Protein AF-A0A3D0H8U2-F1 (afdb_monomer)

pLDDT: mean 94.04, std 6.97, range [56.78, 98.31]

Structure (mmCIF, N/CA/C/O backbone):
data_AF-A0A3D0H8U2-F1
#
_entry.id   AF-A0A3D0H8U2-F1
#
loop_
_atom_site.group_PDB
_atom_site.id
_atom_site.type_symbol
_atom_site.label_atom_id
_atom_site.label_alt_id
_atom_site.label_comp_id
_atom_site.label_asym_id
_atom_site.label_entity_id
_atom_site.label_seq_id
_atom_site.pdbx_PDB_ins_code
_atom_site.Cartn_x
_atom_site.Cartn_y
_atom_site.Cartn_z
_atom_site.occupancy
_atom_site.B_iso_or_equiv
_atom_site.auth_seq_id
_atom_site.auth_comp_id
_atom_site.auth_asym_id
_atom_site.auth_atom_id
_atom_site.pdbx_PDB_model_num
ATOM 1 N N . LEU A 1 1 ? -11.715 -10.907 -3.646 1.00 56.78 1 LEU A N 1
ATOM 2 C CA . LEU A 1 1 ? -11.600 -9.432 -3.594 1.00 56.78 1 LEU A CA 1
ATOM 3 C C . LEU A 1 1 ? -12.213 -8.988 -2.281 1.00 56.78 1 LEU A C 1
ATOM 5 O O . LEU A 1 1 ? -13.423 -9.056 -2.142 1.00 56.78 1 LEU A O 1
ATOM 9 N N . GLY A 1 2 ? -11.395 -8.710 -1.273 1.00 68.50 2 GLY A N 1
ATOM 10 C CA . GLY A 1 2 ? -11.886 -8.558 0.093 1.00 68.50 2 GLY A CA 1
ATOM 11 C C . GLY A 1 2 ? -11.034 -7.593 0.891 1.00 68.50 2 GLY A C 1
ATOM 12 O O . GLY A 1 2 ? -9.867 -7.363 0.570 1.00 68.50 2 GLY A O 1
ATOM 13 N N . ARG A 1 3 ? -11.649 -7.039 1.934 1.00 82.62 3 ARG A N 1
ATOM 14 C CA . ARG A 1 3 ? -10.963 -6.250 2.951 1.00 82.62 3 ARG A CA 1
ATOM 15 C C . ARG A 1 3 ? -9.879 -7.122 3.589 1.00 82.62 3 ARG A C 1
ATOM 17 O O . ARG A 1 3 ? -10.182 -8.203 4.083 1.00 82.62 3 ARG A O 1
ATOM 24 N N . LYS A 1 4 ? -8.624 -6.670 3.569 1.00 94.50 4 LYS A N 1
ATOM 25 C CA . LYS A 1 4 ? -7.518 -7.327 4.285 1.00 94.50 4 LYS A CA 1
ATOM 26 C C . LYS A 1 4 ? -7.097 -6.458 5.453 1.00 94.50 4 LYS A C 1
ATOM 28 O O . LYS A 1 4 ? -6.920 -5.259 5.261 1.00 94.50 4 LYS A O 1
ATOM 33 N N . LEU A 1 5 ? -6.903 -7.051 6.628 1.00 95.56 5 LEU A N 1
ATOM 34 C CA . LEU A 1 5 ? -6.387 -6.328 7.786 1.00 95.56 5 LEU A CA 1
ATOM 35 C C . LEU A 1 5 ? -5.072 -5.619 7.418 1.00 95.56 5 LEU A C 1
ATOM 37 O O . LEU A 1 5 ? -4.151 -6.226 6.866 1.00 95.56 5 LEU A O 1
ATOM 41 N N . SER A 1 6 ? -5.015 -4.318 7.682 1.00 94.06 6 SER A N 1
ATOM 42 C CA . SER A 1 6 ? -3.830 -3.483 7.528 1.00 94.06 6 SER A CA 1
ATOM 43 C C . SER A 1 6 ? -3.122 -3.459 8.882 1.00 94.06 6 SER A C 1
ATOM 45 O O . SER A 1 6 ? -3.655 -2.844 9.792 1.00 94.06 6 SER A O 1
ATOM 47 N N . PRO A 1 7 ? -1.956 -4.099 9.058 1.00 92.94 7 PRO A N 1
ATOM 48 C CA . PRO A 1 7 ? -1.412 -4.378 10.394 1.00 92.94 7 PRO A CA 1
ATOM 49 C C . PRO A 1 7 ? -0.748 -3.176 11.090 1.00 92.94 7 PRO A C 1
ATOM 51 O O . PRO A 1 7 ? -0.351 -3.285 12.241 1.00 92.94 7 PRO A O 1
ATOM 54 N N . TYR A 1 8 ? -0.613 -2.042 10.404 1.00 95.00 8 TYR A N 1
ATOM 55 C CA . TYR A 1 8 ? 0.155 -0.882 10.863 1.00 95.00 8 TYR A CA 1
ATOM 56 C C . TYR A 1 8 ? -0.772 0.272 11.260 1.00 95.00 8 TYR A C 1
ATOM 58 O O . TYR A 1 8 ? -1.010 1.211 10.487 1.00 95.00 8 TYR A O 1
ATOM 66 N N . PHE A 1 9 ? -1.355 0.150 12.446 1.00 97.31 9 PHE A N 1
ATOM 67 C CA . PHE A 1 9 ? -2.112 1.200 13.113 1.00 97.31 9 PHE A CA 1
ATOM 68 C C . PHE A 1 9 ? -2.119 0.946 14.619 1.00 97.31 9 PHE A C 1
ATOM 70 O O . PHE A 1 9 ? -2.059 -0.201 15.063 1.00 97.31 9 PHE A O 1
ATOM 77 N N . ILE A 1 10 ? -2.307 2.009 15.390 1.00 98.00 10 ILE A N 1
ATOM 78 C CA . ILE A 1 10 ? -2.632 1.919 16.813 1.00 98.00 10 ILE A CA 1
ATOM 79 C C . ILE A 1 10 ? -4.111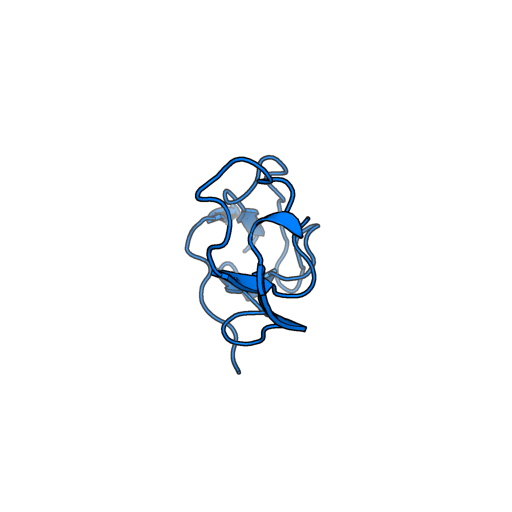 2.224 17.032 1.00 98.00 10 ILE A C 1
ATOM 81 O O . ILE A 1 10 ? -4.718 3.022 16.312 1.00 98.00 10 ILE A O 1
ATOM 85 N N . ARG A 1 11 ? -4.704 1.575 18.034 1.00 97.94 11 ARG A N 1
ATOM 86 C CA . ARG A 1 11 ? -6.076 1.849 18.472 1.00 97.94 11 ARG A CA 1
ATOM 87 C C . ARG A 1 11 ? -6.076 3.053 19.408 1.00 97.94 11 ARG A C 1
ATOM 89 O O . ARG A 1 11 ? -5.226 3.156 20.286 1.00 97.94 11 ARG A O 1
ATOM 96 N N . LEU A 1 12 ? -7.046 3.935 19.220 1.00 98.06 12 LEU A N 1
ATOM 97 C CA . LEU A 1 12 ? -7.303 5.102 20.055 1.00 98.06 12 LEU A CA 1
ATOM 98 C C . LEU A 1 12 ? -8.671 4.957 20.740 1.00 98.06 12 LEU A C 1
ATOM 100 O O . LEU A 1 12 ? -9.459 4.057 20.431 1.00 98.06 12 LEU A O 1
ATOM 104 N N . GLU A 1 13 ? -8.984 5.868 21.659 1.00 97.25 13 GLU A N 1
ATOM 105 C CA . GLU A 1 13 ? -10.294 5.903 22.314 1.00 97.25 13 GLU A CA 1
ATOM 106 C C . GLU A 1 13 ? -11.443 6.118 21.317 1.00 97.25 13 GLU A C 1
ATOM 108 O O . GLU A 1 13 ? -11.315 6.844 20.323 1.00 97.25 13 GLU A O 1
ATOM 113 N N . GLY A 1 14 ? -12.594 5.504 21.612 1.00 96.94 14 GLY A N 1
ATOM 114 C CA . GLY A 1 14 ? -13.810 5.641 20.805 1.00 96.94 14 GLY A CA 1
ATOM 115 C C . GLY A 1 14 ? -13.766 4.891 19.471 1.00 96.94 14 GLY A C 1
ATOM 116 O O . GLY A 1 14 ? -14.337 5.369 18.496 1.00 96.94 14 GLY A O 1
ATOM 117 N N . LYS A 1 15 ? -13.068 3.744 19.403 1.00 98.06 15 LYS A N 1
ATOM 118 C CA . LYS A 1 15 ? -12.860 2.949 18.170 1.00 98.06 15 LYS A CA 1
ATOM 119 C C . LYS A 1 15 ? -12.155 3.718 17.045 1.00 98.06 15 LYS A C 1
ATOM 121 O O . LYS A 1 15 ? -12.211 3.31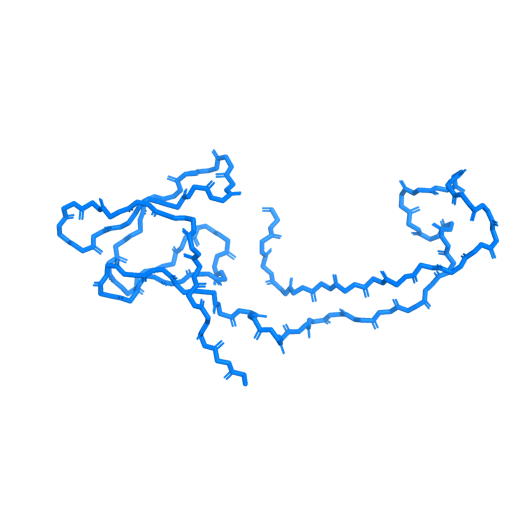8 15.883 1.00 98.06 15 LYS A O 1
ATOM 126 N N . ARG A 1 16 ? -11.485 4.822 17.369 1.00 98.25 16 ARG A N 1
ATOM 127 C CA . ARG A 1 16 ? -10.599 5.516 16.435 1.00 98.25 16 ARG A CA 1
ATOM 128 C C . ARG A 1 16 ? -9.310 4.724 16.267 1.00 98.25 16 ARG A C 1
ATOM 130 O O . ARG A 1 16 ? -8.933 3.934 17.131 1.00 98.25 16 ARG A O 1
ATOM 137 N N . ILE A 1 17 ? -8.623 4.957 15.161 1.00 98.31 17 ILE A N 1
ATOM 138 C CA . ILE A 1 17 ? -7.284 4.419 14.916 1.00 98.31 17 ILE A CA 1
ATOM 139 C C . ILE A 1 17 ? -6.359 5.538 14.459 1.00 98.31 17 ILE A C 1
ATOM 141 O O . ILE A 1 17 ? -6.837 6.506 13.873 1.00 98.31 17 ILE A O 1
ATOM 145 N N . ARG A 1 18 ? -5.050 5.389 14.673 1.00 98.25 18 ARG A N 1
ATOM 146 C CA . ARG A 1 18 ? -4.014 6.179 13.992 1.00 98.25 18 ARG A CA 1
ATOM 147 C C . ARG A 1 18 ? -3.218 5.262 13.078 1.00 98.25 18 ARG A C 1
ATOM 149 O O . ARG A 1 18 ? -2.660 4.269 13.532 1.00 98.25 18 ARG A O 1
ATOM 156 N N . CYS A 1 19 ? -3.204 5.566 11.787 1.00 97.00 19 CYS A N 1
ATOM 157 C CA . CYS A 1 19 ? -2.479 4.795 10.781 1.00 97.00 19 CYS A CA 1
ATOM 158 C C . CYS A 1 19 ? -0.983 5.135 10.803 1.00 97.00 19 CYS A C 1
ATOM 160 O O . CYS A 1 19 ? -0.643 6.298 10.661 1.00 97.00 19 CYS A O 1
ATOM 162 N N . GLU A 1 20 ? -0.096 4.139 10.836 1.00 96.75 20 GLU A N 1
ATOM 163 C CA . GLU A 1 20 ? 1.367 4.349 10.928 1.00 96.75 20 GLU A CA 1
ATOM 164 C C . GLU A 1 20 ? 2.122 3.990 9.631 1.00 96.75 20 GLU A C 1
ATOM 166 O O . GLU A 1 20 ? 3.344 3.909 9.594 1.00 96.75 20 GLU A O 1
ATOM 171 N N . LEU A 1 21 ? 1.399 3.746 8.533 1.00 94.31 21 LEU A N 1
ATOM 172 C CA . LEU A 1 21 ? 1.989 3.309 7.257 1.00 94.31 21 LEU A CA 1
ATOM 173 C C . LEU A 1 21 ? 2.713 4.386 6.457 1.00 94.31 21 LEU A C 1
ATOM 175 O O . LEU A 1 21 ? 3.578 4.065 5.647 1.00 94.31 21 LEU A O 1
ATOM 179 N N . CYS A 1 22 ? 2.283 5.634 6.577 1.00 94.56 22 CYS A N 1
ATOM 180 C CA . CYS A 1 22 ? 2.839 6.745 5.822 1.00 94.56 22 CYS A CA 1
ATOM 181 C C . CYS A 1 22 ? 2.947 7.960 6.749 1.00 94.56 22 CYS A C 1
ATOM 183 O O . CYS A 1 22 ? 2.217 8.027 7.741 1.00 94.56 22 CYS A O 1
ATOM 185 N N . PRO A 1 23 ? 3.788 8.953 6.421 1.00 95.25 23 PRO A N 1
ATOM 186 C CA . PRO A 1 23 ? 4.092 10.070 7.320 1.00 95.25 23 PRO A CA 1
ATOM 187 C C . PRO A 1 23 ? 2.905 11.009 7.596 1.00 95.25 23 PRO A C 1
ATOM 189 O O . PRO A 1 23 ? 3.056 11.993 8.305 1.00 95.25 23 PRO A O 1
ATOM 192 N N . ARG A 1 24 ? 1.720 10.751 7.020 1.00 95.19 24 ARG A N 1
ATOM 193 C CA . ARG A 1 24 ? 0.505 11.531 7.303 1.00 95.19 24 ARG A CA 1
ATOM 194 C C . ARG A 1 24 ? -0.159 11.169 8.626 1.00 95.19 24 ARG A C 1
ATOM 196 O O . ARG A 1 24 ? -1.013 11.931 9.059 1.00 95.19 24 ARG A O 1
ATOM 203 N N . GLU A 1 25 ? 0.139 9.995 9.180 1.00 96.38 25 GLU A N 1
ATOM 204 C CA . GLU A 1 25 ? -0.355 9.553 10.491 1.00 96.38 25 GLU A CA 1
ATOM 205 C C . GLU A 1 25 ? -1.863 9.768 10.719 1.00 96.38 25 GLU A C 1
ATOM 207 O O . GLU A 1 25 ? -2.294 10.242 11.767 1.00 96.38 25 GLU A O 1
ATOM 212 N N . CYS A 1 26 ? -2.692 9.464 9.709 1.00 96.88 26 CYS A N 1
ATOM 213 C CA . CYS A 1 26 ? -4.116 9.797 9.759 1.00 96.88 26 CYS A CA 1
ATOM 214 C C . CYS A 1 26 ? -4.799 9.165 10.981 1.00 96.88 26 CYS A C 1
ATOM 216 O O . CYS A 1 26 ? -4.768 7.939 11.132 1.00 96.88 26 CYS A O 1
ATOM 218 N N . GLU A 1 27 ? -5.484 9.987 11.777 1.00 98.06 27 GLU A N 1
ATOM 219 C CA . GLU A 1 27 ? -6.479 9.528 12.743 1.00 98.06 27 GLU A CA 1
ATOM 220 C C . GLU A 1 27 ? -7.824 9.347 12.042 1.00 98.06 27 GLU A C 1
ATOM 222 O O . GLU A 1 27 ? 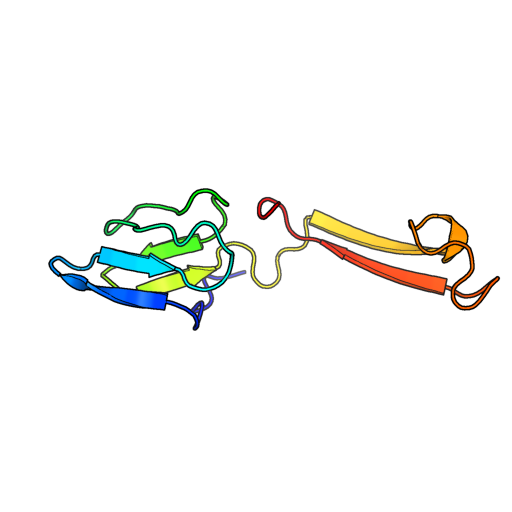-8.275 10.228 11.312 1.00 98.06 27 GLU A O 1
ATOM 227 N N . VAL A 1 28 ? -8.433 8.176 12.206 1.00 98.06 28 VAL A N 1
ATOM 228 C CA . VAL A 1 28 ? -9.599 7.759 11.421 1.00 98.06 28 VAL A CA 1
ATOM 229 C C . VAL A 1 28 ? -10.679 7.231 12.358 1.00 98.06 28 VAL A C 1
ATOM 231 O O . VAL A 1 28 ? -10.435 6.291 13.124 1.00 98.06 28 VAL A O 1
ATOM 234 N N . GLY A 1 29 ? -11.874 7.820 12.301 1.00 98.25 29 GLY A N 1
ATOM 235 C CA . GLY A 1 29 ? -13.054 7.364 13.028 1.00 98.25 29 GLY A CA 1
ATOM 236 C C . GLY A 1 29 ? -13.651 6.069 12.478 1.00 98.25 29 GLY A C 1
ATOM 237 O O . GLY A 1 29 ? -13.326 5.655 11.365 1.00 98.25 29 GLY A O 1
ATOM 238 N N . PRO A 1 30 ? -14.507 5.384 13.253 1.00 97.88 30 PRO A N 1
ATOM 239 C CA . PRO A 1 30 ? -15.197 4.187 12.782 1.00 97.88 30 PRO A CA 1
ATOM 240 C C . PRO A 1 30 ? -16.051 4.502 11.542 1.00 97.88 30 PRO A C 1
ATOM 242 O O . PRO A 1 30 ? -16.796 5.478 11.524 1.00 97.88 30 PRO A O 1
ATOM 245 N N . GLY A 1 31 ? -15.933 3.679 10.499 1.00 96.62 31 GLY A N 1
ATOM 246 C CA . GLY A 1 31 ? -16.578 3.871 9.194 1.00 96.62 31 GLY A CA 1
ATOM 247 C C . GLY A 1 31 ? -15.857 4.854 8.265 1.00 96.62 31 GLY A C 1
ATOM 248 O O . GLY A 1 31 ? -16.188 4.941 7.081 1.00 96.62 31 GLY A O 1
ATOM 249 N N . GLU A 1 32 ? -14.853 5.578 8.761 1.00 97.38 32 GLU A N 1
ATOM 250 C CA . GLU A 1 32 ? -14.113 6.556 7.970 1.00 97.38 32 GLU A CA 1
ATOM 251 C C . GLU A 1 32 ? -12.905 5.939 7.258 1.00 97.38 32 GLU A C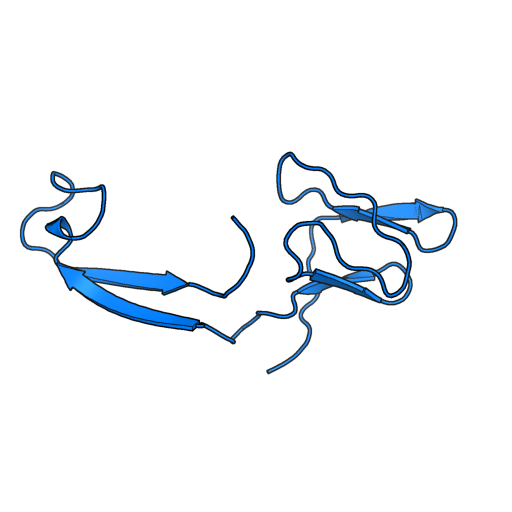 1
ATOM 253 O O . GLU A 1 32 ? -12.455 4.818 7.528 1.00 97.38 32 GLU A O 1
ATOM 258 N N . ARG A 1 33 ? -12.353 6.711 6.319 1.00 96.19 33 ARG A N 1
ATOM 259 C CA . ARG A 1 33 ? -11.163 6.355 5.546 1.00 96.19 33 ARG A CA 1
ATOM 260 C C . ARG A 1 33 ? -10.077 7.394 5.747 1.00 96.19 33 ARG A C 1
ATOM 262 O O . ARG A 1 33 ? -10.360 8.585 5.813 1.00 96.19 33 ARG A O 1
ATOM 269 N N . GLY A 1 34 ? -8.825 6.947 5.764 1.00 95.31 34 GLY A N 1
ATOM 270 C CA . GLY A 1 34 ? -7.690 7.867 5.768 1.00 95.31 34 GLY A CA 1
ATOM 271 C C . GLY A 1 34 ? -7.561 8.641 4.452 1.00 95.31 34 GLY A C 1
ATOM 272 O O . GLY A 1 34 ? -8.220 8.336 3.455 1.00 95.31 34 GLY A O 1
ATOM 273 N N . TYR A 1 35 ? -6.619 9.587 4.416 1.00 95.81 35 TYR A N 1
ATOM 274 C CA . TYR A 1 35 ? -6.371 10.451 3.252 1.00 95.81 3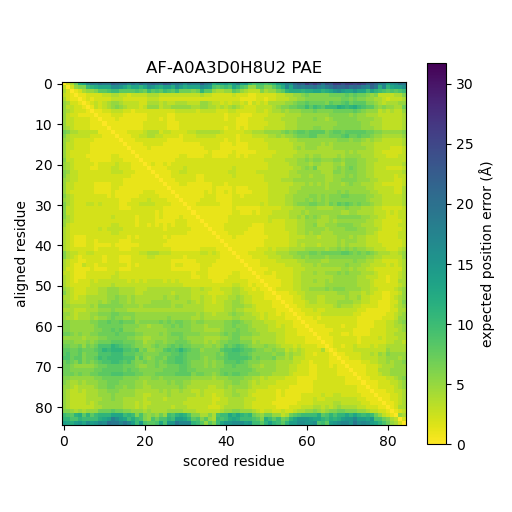5 TYR A CA 1
ATOM 275 C C . TYR A 1 35 ? -6.183 9.674 1.936 1.00 95.81 35 TYR A C 1
ATOM 277 O O . TYR A 1 35 ? -6.679 10.079 0.889 1.00 95.81 35 TYR A O 1
ATOM 285 N N . CYS A 1 36 ? -5.524 8.513 1.997 1.00 94.81 36 CYS A N 1
ATOM 286 C CA . CYS A 1 36 ? -5.286 7.648 0.839 1.00 94.81 36 CYS A CA 1
ATOM 287 C C . CYS A 1 36 ? -6.556 7.009 0.242 1.00 94.81 36 CYS A C 1
ATOM 289 O O . CYS A 1 36 ? -6.480 6.430 -0.837 1.00 94.81 36 CYS A O 1
ATOM 291 N N . ARG A 1 37 ? -7.699 7.053 0.947 1.00 94.50 37 ARG A N 1
ATOM 292 C CA . ARG A 1 37 ? -9.013 6.476 0.579 1.00 94.50 37 ARG A CA 1
ATOM 293 C C . ARG A 1 37 ? -9.056 4.963 0.333 1.00 94.50 37 ARG A C 1
ATOM 295 O O . ARG A 1 37 ? -10.125 4.427 0.049 1.00 94.50 37 ARG A O 1
ATOM 302 N N . VAL A 1 38 ? -7.931 4.267 0.477 1.00 94.88 38 VAL A N 1
ATOM 303 C CA . VAL A 1 38 ? -7.796 2.817 0.235 1.00 94.88 38 VAL A CA 1
ATOM 304 C C . VAL A 1 38 ? -7.791 1.988 1.507 1.00 94.88 38 VAL A C 1
ATOM 306 O O . VAL A 1 38 ? -7.568 0.779 1.455 1.00 94.88 38 VAL A O 1
ATOM 309 N N . ARG A 1 39 ? -7.994 2.626 2.657 1.00 95.38 39 ARG A N 1
ATOM 310 C CA . ARG A 1 39 ? -8.122 1.952 3.941 1.00 95.38 39 ARG A CA 1
ATOM 311 C C . ARG A 1 39 ? -9.286 2.531 4.724 1.00 95.38 39 ARG A C 1
ATOM 313 O O . ARG A 1 39 ? -9.512 3.737 4.668 1.00 95.38 39 ARG A O 1
ATOM 320 N N . GLU A 1 40 ? -10.004 1.661 5.413 1.00 96.56 40 GLU A N 1
ATOM 321 C CA . GLU A 1 40 ? -11.227 1.972 6.149 1.00 96.56 40 GLU A CA 1
ATOM 322 C C . GLU A 1 40 ? -11.125 1.414 7.563 1.00 96.56 40 GLU A C 1
ATOM 324 O O . GLU A 1 40 ? -10.665 0.284 7.751 1.00 96.56 40 GLU A O 1
ATOM 329 N N . ASN A 1 41 ? -11.521 2.217 8.546 1.00 97.81 41 ASN A N 1
ATOM 330 C CA . ASN A 1 41 ? -11.645 1.770 9.924 1.00 97.81 41 ASN A CA 1
ATOM 331 C C . ASN A 1 41 ? -13.003 1.083 10.096 1.00 97.81 41 ASN A C 1
ATOM 333 O O . ASN A 1 41 ? -14.049 1.708 9.950 1.00 97.81 41 ASN A O 1
ATOM 337 N N . VAL A 1 42 ? -12.980 -0.205 10.410 1.00 96.88 42 VAL A N 1
ATOM 338 C CA . VAL A 1 42 ? -14.152 -1.012 10.728 1.00 96.88 42 VAL A CA 1
ATOM 339 C C . VAL A 1 42 ? -14.066 -1.347 12.212 1.00 96.88 42 VAL A C 1
ATOM 341 O O . VAL A 1 42 ? -13.266 -2.182 12.619 1.00 96.88 42 VAL A O 1
ATOM 344 N N . ASP A 1 43 ? -14.862 -0.648 13.021 1.00 95.06 43 ASP A N 1
ATOM 345 C CA . ASP A 1 43 ? -15.005 -0.888 14.463 1.00 95.06 43 ASP A CA 1
ATOM 346 C C . ASP A 1 43 ? -13.697 -0.900 15.288 1.00 95.06 43 ASP A C 1
ATOM 348 O O . ASP A 1 43 ? -13.583 -1.610 16.286 1.00 95.06 43 ASP A O 1
ATOM 352 N N . GLY A 1 44 ? -12.722 -0.060 14.932 1.00 96.56 44 GLY A N 1
ATOM 353 C CA . GLY A 1 44 ? -11.430 0.027 15.626 1.00 96.56 44 GLY A CA 1
ATOM 354 C C . GLY A 1 44 ? -10.354 -0.886 15.039 1.00 96.56 44 GLY A C 1
ATOM 355 O O . GLY A 1 44 ? -9.297 -1.075 15.647 1.00 96.56 44 GLY A O 1
ATOM 356 N N . GLU A 1 45 ? -10.602 -1.445 13.858 1.00 97.06 45 GLU A N 1
ATOM 357 C CA . GLU A 1 45 ? -9.634 -2.196 13.070 1.00 97.06 45 GLU A CA 1
ATOM 358 C C . GLU A 1 45 ? -9.502 -1.617 11.667 1.00 97.06 45 GLU A C 1
ATOM 360 O O . GLU A 1 45 ? -10.487 -1.254 11.028 1.00 97.06 45 GLU A O 1
ATOM 365 N N . TYR A 1 46 ? -8.276 -1.531 11.155 1.00 96.94 46 TYR A N 1
ATOM 366 C CA . TYR A 1 46 ? -8.027 -0.886 9.872 1.00 96.94 46 TYR A CA 1
ATOM 367 C C . TYR A 1 46 ? -7.861 -1.908 8.750 1.00 96.94 46 TYR A C 1
ATOM 369 O O . TYR A 1 46 ? -7.035 -2.813 8.835 1.00 96.94 46 TYR A O 1
ATOM 377 N N . TYR A 1 47 ? -8.613 -1.750 7.663 1.00 96.69 47 TYR A N 1
ATOM 378 C CA . TYR A 1 47 ? -8.631 -2.694 6.546 1.00 96.69 47 TYR A CA 1
ATOM 379 C C . TYR A 1 47 ? -8.235 -2.024 5.235 1.00 96.69 47 TYR A C 1
ATOM 381 O O . TYR A 1 47 ? -8.746 -0.963 4.895 1.00 96.69 47 TYR A O 1
ATOM 389 N N . SER A 1 48 ? -7.365 -2.666 4.455 1.00 95.00 48 SER A N 1
ATOM 390 C CA . SER A 1 48 ? -7.090 -2.308 3.063 1.00 95.00 48 SER A CA 1
ATOM 391 C C . SER A 1 48 ? -8.239 -2.734 2.152 1.00 95.00 48 SER A C 1
ATOM 393 O O . SER A 1 48 ? -8.694 -3.877 2.201 1.00 95.00 48 SER A O 1
ATOM 395 N N . LEU A 1 49 ? -8.665 -1.811 1.290 1.00 94.06 49 LEU A N 1
ATOM 396 C CA . LEU A 1 49 ? -9.731 -1.982 0.302 1.00 94.06 49 LEU A CA 1
ATOM 397 C C . LEU A 1 49 ? -9.215 -2.418 -1.077 1.00 94.06 49 LEU A C 1
ATOM 399 O O . LEU A 1 49 ? -10.005 -2.773 -1.946 1.00 94.06 49 LEU A O 1
ATOM 403 N N . THR A 1 50 ? -7.900 -2.372 -1.297 1.00 93.44 50 THR A N 1
ATOM 404 C CA . THR A 1 50 ? -7.278 -2.624 -2.607 1.00 93.44 50 THR A CA 1
ATOM 405 C C . THR A 1 50 ? -6.482 -3.924 -2.664 1.00 93.44 50 THR A C 1
ATOM 407 O O . THR A 1 50 ? -5.853 -4.225 -3.680 1.00 93.44 50 THR A O 1
ATOM 410 N N . TYR A 1 51 ? -6.506 -4.726 -1.596 1.00 92.31 51 TYR A N 1
ATOM 411 C CA . TYR A 1 51 ? -5.772 -5.984 -1.562 1.00 92.31 51 TYR A CA 1
ATOM 412 C C . TYR A 1 51 ? -6.240 -6.944 -2.665 1.00 92.31 51 TYR A C 1
ATOM 414 O O . TYR A 1 51 ? -7.422 -7.282 -2.763 1.00 92.31 51 TYR A O 1
ATOM 422 N N . GLY A 1 52 ? -5.292 -7.389 -3.494 1.00 91.50 52 GLY A N 1
ATOM 423 C CA . GLY A 1 52 ? -5.571 -8.263 -4.635 1.00 91.50 52 GLY A CA 1
ATOM 424 C C . GLY A 1 52 ? -6.406 -7.605 -5.739 1.00 91.50 52 GLY A C 1
ATOM 425 O O . GLY A 1 52 ? -6.997 -8.325 -6.536 1.00 91.50 52 GLY A O 1
ATOM 426 N N . ASN A 1 53 ? -6.480 -6.269 -5.779 1.00 92.00 53 ASN A N 1
ATOM 427 C CA . ASN A 1 53 ? -7.242 -5.512 -6.773 1.00 92.00 53 ASN A CA 1
ATOM 428 C C . ASN A 1 53 ? -6.355 -4.476 -7.497 1.00 92.00 53 ASN A C 1
ATO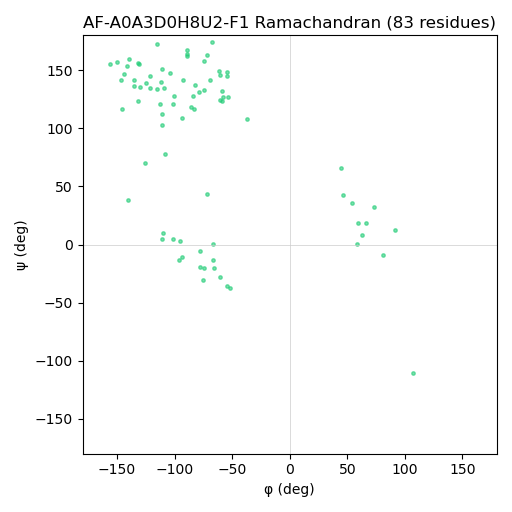M 430 O O . ASN A 1 53 ? -6.466 -3.273 -7.228 1.00 92.00 53 ASN A O 1
ATOM 434 N N . PRO A 1 54 ? -5.413 -4.916 -8.353 1.00 93.19 54 PRO A N 1
ATOM 435 C CA . PRO A 1 54 ? -4.555 -4.002 -9.095 1.00 93.19 54 PRO A CA 1
ATOM 436 C C . PRO A 1 54 ? -5.354 -3.231 -10.152 1.00 93.19 54 PRO A C 1
ATOM 438 O O . PRO A 1 54 ? -6.214 -3.792 -10.825 1.00 93.19 54 PRO A O 1
ATOM 441 N N . CYS A 1 55 ? -5.039 -1.948 -10.329 1.00 93.56 55 CYS A N 1
ATOM 442 C CA . CYS A 1 55 ? -5.575 -1.137 -11.425 1.00 93.56 55 CYS A CA 1
ATOM 443 C C . CYS A 1 55 ? -4.623 -1.076 -12.628 1.00 93.56 55 CYS A C 1
ATOM 445 O O . CYS A 1 55 ? -5.028 -0.646 -13.704 1.00 93.56 55 CYS A O 1
ATOM 447 N N . SER A 1 56 ? -3.364 -1.494 -12.462 1.00 94.12 56 SER A N 1
ATOM 448 C CA . SER A 1 56 ? -2.410 -1.656 -13.558 1.00 94.12 56 SER A CA 1
ATOM 449 C C . SER A 1 56 ? -1.455 -2.818 -13.293 1.00 94.12 56 SER A C 1
ATOM 451 O O . SER A 1 56 ? -1.025 -3.050 -12.159 1.00 94.12 56 SER A O 1
ATOM 453 N N . VAL A 1 57 ? -1.138 -3.556 -14.359 1.00 96.44 57 VAL A N 1
ATOM 454 C CA . VAL A 1 57 ? -0.172 -4.660 -14.371 1.00 96.44 57 VAL A CA 1
ATOM 455 C C . VAL A 1 57 ? 0.513 -4.652 -15.733 1.00 96.44 57 VAL A C 1
ATOM 457 O O . VAL A 1 57 ? -0.150 -4.840 -16.751 1.00 96.44 57 VAL A O 1
ATOM 460 N N . HIS A 1 58 ? 1.824 -4.419 -15.770 1.00 96.62 58 HIS A N 1
ATOM 461 C CA . HIS A 1 58 ? 2.568 -4.298 -17.027 1.00 96.62 58 HIS A CA 1
ATOM 462 C C . HIS A 1 58 ? 3.970 -4.894 -16.935 1.00 96.62 58 HIS A C 1
ATOM 464 O O . HIS A 1 58 ? 4.633 -4.811 -15.899 1.00 96.62 58 HIS A O 1
ATOM 470 N N . VAL A 1 59 ? 4.428 -5.443 -18.060 1.00 97.25 59 VAL A N 1
ATOM 471 C CA . VAL A 1 59 ? 5.823 -5.821 -18.293 1.00 97.25 59 VAL A CA 1
ATOM 472 C C . VAL A 1 59 ? 6.379 -4.869 -19.345 1.00 97.25 59 VAL A C 1
ATOM 474 O O . VAL A 1 59 ? 5.946 -4.906 -20.492 1.00 97.25 59 VAL A O 1
ATOM 477 N N . ASP A 1 60 ? 7.316 -4.013 -18.949 1.00 96.00 60 ASP A N 1
ATOM 478 C CA . ASP A 1 60 ? 7.918 -2.988 -19.809 1.00 96.00 60 ASP A CA 1
ATOM 479 C C . ASP A 1 60 ? 9.453 -3.029 -19.691 1.00 96.00 60 ASP A C 1
ATOM 481 O O . ASP A 1 60 ? 9.962 -3.445 -18.642 1.00 96.00 60 ASP A O 1
ATOM 485 N N . PRO A 1 61 ? 10.210 -2.551 -20.695 1.00 96.56 61 PRO A N 1
ATOM 486 C CA . PRO A 1 61 ? 11.640 -2.279 -20.538 1.00 96.56 61 PRO A CA 1
ATOM 487 C C . PRO A 1 61 ? 11.915 -1.346 -19.352 1.00 96.56 61 PRO A C 1
ATOM 489 O O . PRO A 1 61 ? 11.112 -0.450 -19.058 1.00 96.56 61 PRO A O 1
ATOM 492 N N . ILE A 1 62 ? 13.036 -1.558 -18.661 1.00 96.69 62 ILE A N 1
ATOM 493 C CA . ILE A 1 62 ? 13.416 -0.772 -17.478 1.00 96.69 62 ILE A CA 1
ATOM 494 C C . ILE A 1 62 ? 13.579 0.726 -17.792 1.00 96.69 62 ILE A C 1
ATOM 496 O O . ILE A 1 62 ? 13.271 1.572 -16.955 1.00 96.69 62 ILE A O 1
ATOM 500 N N . GLU A 1 63 ? 13.927 1.066 -19.033 1.00 96.69 63 GLU A N 1
ATOM 501 C CA . GLU A 1 63 ? 14.117 2.427 -19.542 1.00 96.69 63 GLU A CA 1
ATOM 502 C C . GLU A 1 63 ? 12.827 3.263 -19.562 1.00 96.69 63 GLU A C 1
ATOM 504 O O . GLU A 1 63 ? 12.887 4.490 -19.575 1.00 96.69 63 GLU A O 1
ATOM 509 N N . LYS A 1 64 ? 11.646 2.625 -19.530 1.00 95.50 64 LYS A N 1
ATOM 510 C CA . LYS A 1 64 ? 10.354 3.327 -19.395 1.00 95.50 64 LYS A CA 1
ATOM 511 C C . LYS A 1 64 ? 10.118 3.830 -17.964 1.00 95.50 64 LYS A C 1
ATOM 513 O O . LYS A 1 64 ? 9.259 4.681 -17.740 1.00 95.50 64 LYS A O 1
ATOM 518 N N . LYS A 1 65 ? 10.810 3.260 -16.974 1.00 93.88 65 LYS A N 1
ATOM 519 C CA . LYS A 1 65 ? 10.695 3.627 -15.555 1.00 93.88 65 LYS A CA 1
ATOM 520 C C . LYS A 1 65 ? 11.701 4.743 -15.237 1.00 93.88 65 LYS A C 1
ATOM 522 O O . LYS A 1 65 ? 12.670 4.908 -15.975 1.00 93.88 65 LYS A O 1
ATOM 527 N N . PRO A 1 66 ? 11.545 5.485 -14.123 1.00 93.50 66 PRO A N 1
ATOM 528 C CA . PRO A 1 6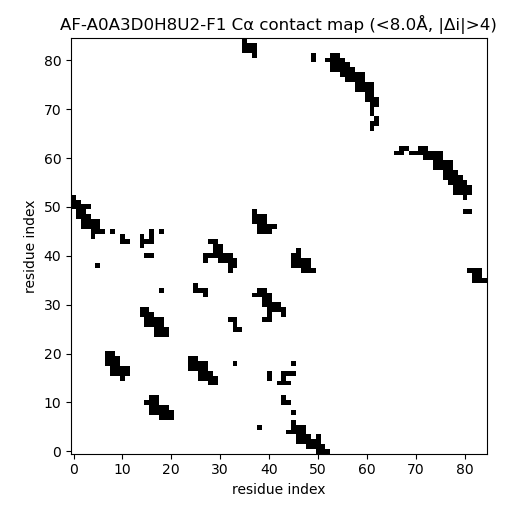6 ? 12.545 6.456 -13.661 1.00 93.50 66 PRO A CA 1
ATOM 529 C C . PRO A 1 66 ? 13.811 5.768 -13.095 1.00 93.50 66 PRO A C 1
ATOM 531 O O . PRO A 1 66 ? 14.305 6.126 -12.033 1.00 93.50 66 PRO A O 1
ATOM 534 N N . LEU A 1 67 ? 14.305 4.732 -13.783 1.00 92.62 67 LEU A N 1
ATOM 535 C CA . LEU A 1 67 ? 15.412 3.845 -13.417 1.00 92.62 67 LEU A CA 1
ATOM 536 C C . LEU A 1 67 ? 16.269 3.515 -14.656 1.00 92.62 67 LEU A C 1
ATOM 538 O O . LEU A 1 67 ? 16.722 2.389 -14.824 1.00 92.62 67 LEU A O 1
ATOM 542 N N . PHE A 1 68 ? 16.482 4.495 -15.539 1.00 92.69 68 PHE A N 1
ATOM 543 C CA . PHE A 1 68 ? 17.031 4.286 -16.888 1.00 92.69 68 PHE A CA 1
ATOM 544 C C . PHE A 1 68 ? 18.379 3.539 -16.935 1.00 92.69 68 PHE A C 1
ATOM 546 O O . PHE A 1 68 ? 18.614 2.748 -17.841 1.00 92.69 68 PHE A O 1
ATOM 553 N N . HIS A 1 69 ? 19.261 3.760 -15.956 1.00 95.94 69 HIS A N 1
ATOM 554 C CA . HIS A 1 69 ? 20.584 3.119 -15.901 1.00 95.94 69 HIS A CA 1
ATOM 555 C C . HIS A 1 69 ? 20.633 1.847 -15.041 1.00 95.94 69 HIS A C 1
ATOM 557 O O . HIS A 1 69 ? 21.703 1.266 -14.859 1.00 95.94 69 HIS A O 1
ATOM 563 N N . VAL A 1 70 ? 19.500 1.403 -14.494 1.00 96.75 70 VAL A N 1
ATOM 564 C CA . VAL A 1 70 ? 19.429 0.168 -13.709 1.00 96.75 70 VAL A CA 1
ATOM 565 C C . VAL A 1 70 ? 19.224 -1.001 -14.665 1.00 96.75 70 VAL A C 1
ATOM 567 O O . VAL A 1 70 ? 18.211 -1.047 -15.343 1.00 96.75 70 VAL A O 1
ATOM 570 N N . LEU A 1 71 ? 20.162 -1.953 -14.702 1.00 96.81 71 LEU A N 1
ATOM 571 C CA . LEU A 1 71 ? 20.075 -3.186 -15.507 1.00 96.81 71 LEU A CA 1
ATOM 572 C C . LEU A 1 71 ? 19.576 -2.961 -16.958 1.00 96.81 71 LEU A C 1
ATOM 574 O O . LEU A 1 71 ? 18.492 -3.434 -17.306 1.00 96.81 71 LEU A O 1
ATOM 578 N N . PRO A 1 72 ? 20.338 -2.261 -17.817 1.00 96.62 72 PRO A N 1
ATOM 579 C CA . PRO A 1 72 ? 19.888 -1.896 -19.163 1.00 96.62 72 PRO A CA 1
ATOM 580 C C . PRO A 1 72 ? 19.423 -3.088 -20.011 1.00 96.62 72 PRO A C 1
ATOM 582 O O . PRO A 1 72 ? 19.951 -4.194 -19.891 1.00 96.62 72 PRO A O 1
ATOM 585 N N . SER A 1 73 ? 18.453 -2.853 -20.900 1.00 95.75 73 SER A N 1
ATOM 586 C CA . SER A 1 73 ? 17.821 -3.850 -21.784 1.00 95.75 73 SER A CA 1
ATOM 587 C C . SER A 1 73 ? 17.061 -4.980 -21.073 1.00 95.75 73 SER A C 1
ATOM 589 O O . SER A 1 73 ? 16.610 -5.930 -21.721 1.00 95.75 73 SER A O 1
ATOM 591 N N . THR A 1 74 ? 16.881 -4.896 -19.751 1.00 97.81 74 THR A N 1
ATOM 592 C CA . THR A 1 74 ? 16.079 -5.868 -18.998 1.00 97.81 74 THR A CA 1
ATOM 593 C C . THR A 1 74 ? 14.603 -5.477 -18.926 1.00 97.81 74 THR A C 1
ATOM 595 O O . THR A 1 74 ? 14.197 -4.345 -19.202 1.00 97.81 74 THR A O 1
ATOM 598 N N . ARG A 1 75 ? 13.765 -6.455 -18.561 1.00 96.88 75 ARG A N 1
ATOM 599 C CA . ARG A 1 75 ? 12.329 -6.256 -18.342 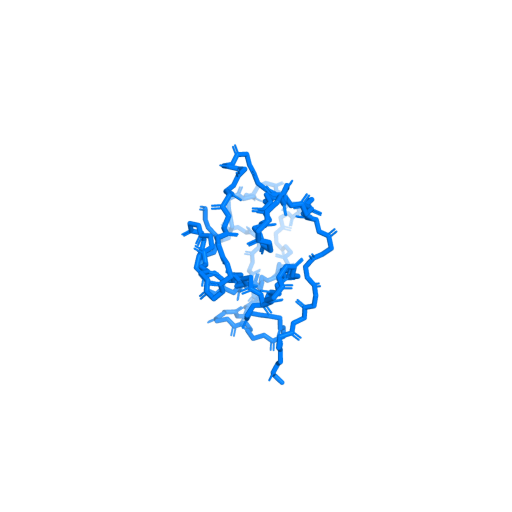1.00 96.88 75 ARG A CA 1
ATOM 600 C C . ARG A 1 75 ? 12.048 -5.952 -16.877 1.00 96.88 75 ARG A C 1
ATOM 602 O O . ARG A 1 75 ? 12.597 -6.590 -15.985 1.00 96.88 75 ARG A O 1
ATOM 609 N N . SER A 1 76 ? 11.107 -5.046 -16.652 1.00 96.62 76 SER A N 1
ATOM 610 C CA . SER A 1 76 ? 10.550 -4.715 -15.344 1.00 96.62 76 SER A CA 1
ATOM 611 C C . SER A 1 76 ? 9.094 -5.170 -15.258 1.00 96.62 76 SER A C 1
ATOM 613 O O . SER A 1 76 ? 8.332 -5.026 -16.216 1.00 96.62 76 SER A O 1
ATOM 615 N N . PHE A 1 77 ? 8.699 -5.709 -14.106 1.00 96.38 77 PHE A N 1
ATOM 616 C CA . PHE A 1 77 ? 7.302 -5.996 -13.791 1.00 96.38 77 PHE A CA 1
ATOM 617 C C . PHE A 1 77 ? 6.760 -4.900 -12.874 1.00 96.38 77 PHE A C 1
ATOM 619 O O . PHE A 1 77 ? 7.302 -4.655 -11.800 1.00 96.38 77 PHE A O 1
ATOM 626 N N . SER A 1 78 ? 5.710 -4.209 -13.311 1.00 94.69 78 SER A N 1
ATOM 627 C CA . SER A 1 78 ? 5.053 -3.141 -12.554 1.00 94.69 78 SER A CA 1
ATOM 628 C C . SER A 1 78 ? 3.630 -3.537 -12.199 1.00 94.69 78 SER A C 1
ATOM 630 O O . SER A 1 78 ? 2.872 -3.974 -13.063 1.00 94.69 78 SER A O 1
ATOM 632 N N . ILE A 1 79 ? 3.258 -3.310 -10.943 1.00 95.25 79 ILE A N 1
ATOM 633 C CA . ILE A 1 79 ? 1.908 -3.505 -10.422 1.00 95.25 79 ILE A CA 1
ATOM 634 C C . ILE A 1 79 ? 1.537 -2.304 -9.556 1.00 95.25 79 ILE A C 1
ATOM 636 O O . ILE A 1 79 ? 2.355 -1.839 -8.763 1.00 95.25 79 ILE A O 1
ATOM 640 N N . ALA A 1 80 ? 0.315 -1.799 -9.702 1.00 93.00 80 ALA A N 1
ATOM 641 C CA . ALA A 1 80 ? -0.195 -0.729 -8.854 1.00 93.00 80 ALA A CA 1
ATOM 642 C C . ALA A 1 80 ? -1.669 -0.939 -8.506 1.00 93.00 80 ALA A C 1
ATOM 644 O O . ALA A 1 80 ? -2.433 -1.556 -9.250 1.00 93.00 80 ALA A O 1
ATOM 645 N N . THR A 1 81 ? -2.073 -0.381 -7.370 1.00 93.25 81 THR A N 1
ATOM 646 C CA . THR A 1 81 ? -3.474 -0.248 -6.962 1.00 93.25 81 THR A CA 1
ATOM 647 C C . THR A 1 81 ? -3.868 1.222 -6.991 1.00 93.25 81 THR A C 1
ATOM 649 O O . THR A 1 81 ? -3.028 2.079 -6.725 1.00 93.25 81 THR A O 1
ATOM 652 N N . ALA A 1 82 ? -5.142 1.523 -7.236 1.00 90.00 82 ALA A N 1
ATOM 653 C CA . ALA A 1 82 ? -5.634 2.896 -7.162 1.00 90.00 82 ALA A CA 1
ATOM 654 C C . ALA A 1 82 ? -5.464 3.466 -5.744 1.00 90.00 82 ALA A C 1
ATOM 656 O O . ALA A 1 82 ? -5.569 2.718 -4.775 1.00 90.00 82 ALA A O 1
ATOM 657 N N . GLY A 1 83 ? -5.257 4.780 -5.623 1.00 86.06 83 GLY A N 1
ATOM 658 C CA . GLY A 1 83 ? -5.242 5.498 -4.347 1.00 86.06 83 GLY A CA 1
ATOM 659 C C . GLY A 1 83 ? -3.853 5.933 -3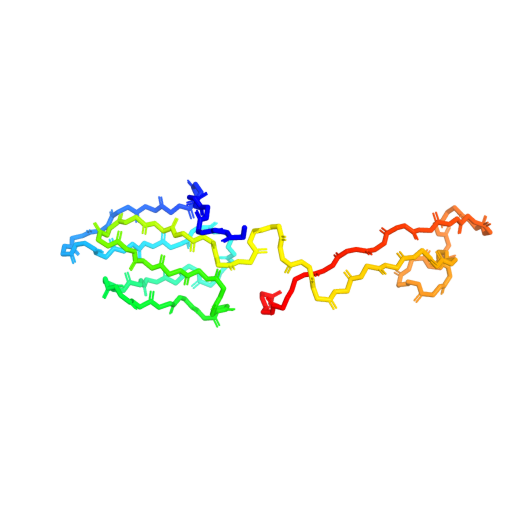.893 1.00 86.06 83 GLY A C 1
ATOM 660 O O . GLY A 1 83 ? -3.320 6.869 -4.471 1.00 86.06 83 GLY A O 1
ATOM 661 N N . CYS A 1 84 ? -3.336 5.320 -2.821 1.00 75.31 84 CYS A N 1
ATOM 662 C CA . CYS A 1 84 ? -2.163 5.764 -2.048 1.00 75.31 84 CYS A CA 1
ATOM 663 C C . CYS A 1 84 ? -1.040 6.385 -2.907 1.00 75.31 84 CYS A C 1
ATOM 665 O O . CYS A 1 84 ? -0.332 5.664 -3.607 1.00 75.31 84 CYS A O 1
ATOM 667 N N . ASN A 1 85 ? -0.896 7.708 -2.801 1.00 61.62 85 ASN A N 1
ATOM 668 C CA . ASN A 1 85 ? 0.178 8.543 -3.337 1.00 61.62 85 ASN A CA 1
ATOM 669 C C . ASN A 1 85 ? 0.663 9.444 -2.196 1.00 61.62 85 ASN A C 1
ATOM 671 O O . ASN A 1 85 ? -0.217 10.036 -1.518 1.00 61.62 85 ASN A O 1
#

Foldseek 3Di:
DDWDFDPAWDFDPQLWIFGPPDPVRDIAHAQGDGPQNQWHRHSNTITGNCVVPWPDWDKDFPCVDPRNPPPHPDIDIDTHTHGDD

Secondary structure (DSSP, 8-state):
---EE---EEE-GGG-EEE-SSTT--EE-TT-B-TTSSEEEETTEEEES-TT--SEEEEEEGGGTT-TTSSTT-EEEEEE-SS--

Sequence (85 aa):
LGRKLSPYFIRLEGKRIRCELCPRECEVGPGERGYCRVRENVDGEYYSLTYGNPCSVHVDPIEKKPLFHVLPSTRSFSIATAGCN

Solvent-accessible surface area (backbone atoms only — not comparable to full-atom values): 4985 Å² total; per-residue (Å²): 129,52,75,37,81,46,88,53,54,48,75,45,82,86,37,15,30,35,35,67,79,52,99,76,50,40,71,25,47,56,77,32,54,40,94,46,66,38,35,37,23,58,82,39,41,46,25,26,67,44,50,90,45,66,73,46,77,48,78,42,55,27,65,81,45,106,41,54,85,52,67,72,96,34,80,36,83,47,75,43,53,74,60,76,124

Mean predicted aligned error: 3.93 Å

Radius of gyration: 16.67 Å; Cα contacts (8 Å, |Δi|>4): 170; chains: 1; bounding box: 37×21×44 Å